Protein AF-A0A952M085-F1 (afdb_monomer_lite)

Structure (mmCIF, N/CA/C/O backbone):
data_AF-A0A952M085-F1
#
_entry.id   AF-A0A952M085-F1
#
loop_
_atom_site.group_PDB
_atom_site.id
_atom_site.type_symbol
_atom_site.label_atom_id
_atom_site.label_alt_id
_atom_site.label_comp_id
_atom_site.label_asym_id
_atom_site.label_entity_id
_atom_site.label_seq_id
_atom_site.pdbx_PDB_ins_code
_atom_site.Cartn_x
_atom_site.Cartn_y
_atom_site.Cartn_z
_atom_site.occupancy
_atom_site.B_iso_or_equiv
_atom_site.auth_seq_id
_atom_site.auth_comp_id
_atom_sit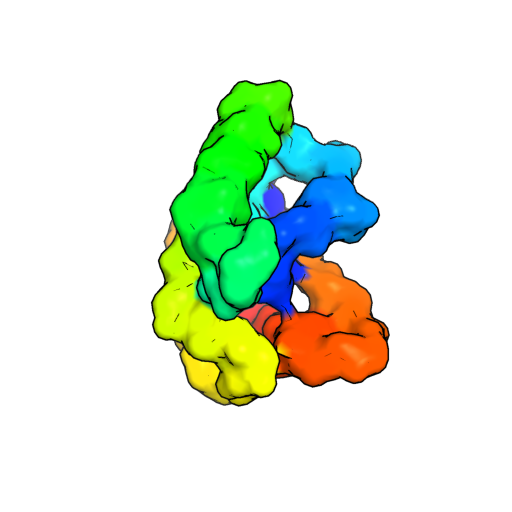e.auth_asym_id
_atom_site.auth_atom_id
_atom_site.pdbx_PDB_model_num
ATOM 1 N N . MET A 1 1 ? -15.545 3.087 22.606 1.00 45.44 1 MET A N 1
ATOM 2 C CA . MET A 1 1 ? -15.003 1.768 22.208 1.00 45.44 1 MET A CA 1
ATOM 3 C C . MET A 1 1 ? -13.688 2.027 21.497 1.00 45.44 1 MET A C 1
ATOM 5 O O . MET A 1 1 ? -13.683 2.885 20.626 1.00 45.44 1 MET A O 1
ATOM 9 N N . SER A 1 2 ? -12.586 1.382 21.892 1.00 55.53 2 SER A N 1
ATOM 10 C CA . SER A 1 2 ? -11.312 1.533 21.171 1.00 55.53 2 SER A CA 1
ATOM 11 C C . SER A 1 2 ? -11.511 1.045 19.733 1.00 55.53 2 SER A C 1
ATOM 13 O O . SER A 1 2 ? -11.911 -0.106 19.527 1.00 55.53 2 SER A O 1
ATOM 15 N N . HIS A 1 3 ? -11.355 1.939 18.755 1.00 60.94 3 HIS A N 1
ATOM 16 C CA . HIS A 1 3 ? -11.513 1.602 17.345 1.00 60.94 3 HIS A CA 1
ATOM 17 C C . HIS A 1 3 ? -10.373 0.649 16.981 1.00 60.94 3 HIS A C 1
ATOM 19 O O . HIS A 1 3 ? -9.215 1.054 16.935 1.00 60.94 3 HIS A O 1
ATOM 25 N N . LYS A 1 4 ? -10.680 -0.639 16.794 1.00 68.81 4 LYS A N 1
ATOM 26 C CA . LYS A 1 4 ? -9.663 -1.601 16.360 1.00 68.81 4 LYS A CA 1
ATOM 27 C C . LYS A 1 4 ? -9.261 -1.279 14.913 1.00 68.81 4 LYS A C 1
ATOM 29 O O . LYS A 1 4 ? -10.171 -1.068 14.104 1.00 68.81 4 LYS A O 1
ATOM 34 N N . PRO A 1 5 ? -7.957 -1.233 14.597 1.00 89.25 5 PRO A N 1
ATOM 35 C CA . PRO A 1 5 ? -7.482 -0.720 13.321 1.00 89.25 5 PRO A CA 1
ATOM 36 C C . PRO A 1 5 ? -7.837 -1.651 12.155 1.00 89.25 5 PRO A C 1
ATOM 38 O O . PRO A 1 5 ? -8.035 -2.858 12.338 1.00 89.25 5 PRO A O 1
ATOM 41 N N . THR A 1 6 ? -7.943 -1.067 10.962 1.00 97.88 6 THR A N 1
ATOM 42 C CA . THR A 1 6 ? -8.026 -1.797 9.685 1.00 97.88 6 THR A CA 1
ATOM 43 C C . THR A 1 6 ? -6.641 -1.811 9.054 1.00 97.88 6 THR A C 1
ATOM 45 O O . THR A 1 6 ? -5.997 -0.767 9.016 1.00 97.88 6 THR A O 1
ATOM 48 N N . LEU A 1 7 ? -6.192 -2.965 8.569 1.00 98.56 7 LEU A N 1
ATOM 49 C CA . LEU A 1 7 ? -4.956 -3.102 7.799 1.00 98.56 7 LEU A CA 1
ATOM 50 C C . LEU A 1 7 ? -5.303 -3.412 6.341 1.00 98.56 7 LEU A C 1
ATOM 52 O O . LEU A 1 7 ? -6.125 -4.287 6.079 1.00 98.56 7 LEU A O 1
ATOM 56 N N . ILE A 1 8 ? -4.685 -2.703 5.405 1.00 98.75 8 ILE A N 1
ATOM 57 C CA . ILE A 1 8 ? -4.800 -2.949 3.967 1.00 98.75 8 ILE A CA 1
ATOM 58 C C . ILE A 1 8 ? -3.419 -3.334 3.452 1.00 98.75 8 ILE A C 1
ATOM 60 O O . ILE A 1 8 ? -2.474 -2.569 3.631 1.00 98.75 8 ILE A O 1
ATOM 64 N N . PHE A 1 9 ? -3.302 -4.492 2.808 1.00 98.75 9 PHE A N 1
ATOM 65 C CA . PHE A 1 9 ? -2.118 -4.836 2.025 1.00 98.75 9 PHE A CA 1
ATOM 66 C C . PHE A 1 9 ? -2.330 -4.359 0.591 1.00 98.75 9 PHE A C 1
ATOM 68 O O . PHE A 1 9 ? -3.230 -4.844 -0.092 1.00 98.75 9 PHE A O 1
ATOM 75 N N . SER A 1 10 ? -1.524 -3.395 0.151 1.00 98.50 10 SER A N 1
ATOM 76 C CA . SER A 1 10 ? -1.638 -2.779 -1.171 1.00 98.50 10 SER A CA 1
ATOM 77 C C . SER A 1 10 ? -0.438 -3.179 -2.032 1.00 98.50 10 SER A C 1
ATOM 79 O O . SER A 1 10 ? 0.697 -2.903 -1.630 1.00 98.50 10 SER A O 1
ATOM 81 N N . PRO A 1 11 ? -0.633 -3.840 -3.189 1.00 98.19 11 PRO A N 1
ATOM 82 C CA . PRO A 1 11 ? 0.464 -4.134 -4.109 1.00 98.19 11 PRO A CA 1
ATOM 83 C C . PRO A 1 11 ? 1.177 -2.856 -4.548 1.00 98.19 11 PRO A C 1
ATOM 85 O O . PRO A 1 11 ? 2.390 -2.738 -4.374 1.00 98.19 11 PRO A O 1
ATOM 88 N N . HIS A 1 12 ? 0.412 -1.880 -5.041 1.00 97.81 12 HIS A N 1
ATOM 89 C CA . HIS A 1 12 ? 0.925 -0.612 -5.548 1.00 97.81 12 HIS A CA 1
ATOM 90 C C . HIS A 1 12 ? 0.274 0.586 -4.853 1.00 97.81 12 HIS A C 1
ATOM 92 O O . HIS A 1 12 ? -0.722 0.452 -4.140 1.00 97.81 12 HIS A O 1
ATOM 98 N N . ILE A 1 13 ? 0.887 1.760 -5.026 1.00 97.88 13 ILE A N 1
ATOM 99 C CA . ILE A 1 13 ? 0.271 3.047 -4.677 1.00 97.88 13 ILE A CA 1
ATOM 100 C C . ILE A 1 13 ? -0.779 3.362 -5.734 1.00 97.88 13 ILE A C 1
ATOM 102 O O . ILE A 1 13 ? -0.367 3.639 -6.862 1.00 97.88 13 ILE A O 1
ATOM 106 N N . ASP A 1 14 ? -2.050 3.384 -5.314 1.00 96.38 14 ASP A N 1
ATOM 107 C CA . ASP A 1 14 ? -3.313 3.608 -6.046 1.00 96.38 14 ASP A CA 1
ATOM 108 C C . ASP A 1 14 ? -4.345 2.499 -5.756 1.00 96.38 14 ASP A C 1
ATOM 110 O O . ASP A 1 14 ? -5.541 2.781 -5.622 1.00 96.38 14 ASP A O 1
ATOM 114 N N . ASP A 1 15 ? -3.892 1.255 -5.598 1.00 97.69 15 ASP A N 1
ATOM 115 C CA . ASP A 1 15 ? -4.724 0.077 -5.339 1.00 97.69 15 ASP A CA 1
ATOM 116 C C . ASP A 1 15 ? -5.586 0.214 -4.074 1.00 97.69 15 ASP A C 1
ATOM 118 O O . ASP A 1 15 ? -6.728 -0.256 -4.035 1.00 97.69 15 ASP A O 1
ATOM 122 N N . GLU A 1 16 ? -5.087 0.884 -3.033 1.00 98.00 16 GLU A N 1
ATOM 123 C CA . GLU A 1 16 ? -5.824 1.122 -1.795 1.00 98.00 16 GLU A CA 1
ATOM 124 C C . GLU A 1 16 ? -7.024 2.044 -2.025 1.00 98.00 16 GLU A C 1
ATOM 126 O O . GLU A 1 16 ? -8.101 1.828 -1.462 1.00 98.00 16 GLU A O 1
ATOM 131 N N . VAL A 1 17 ? -6.862 3.048 -2.891 1.00 97.94 17 V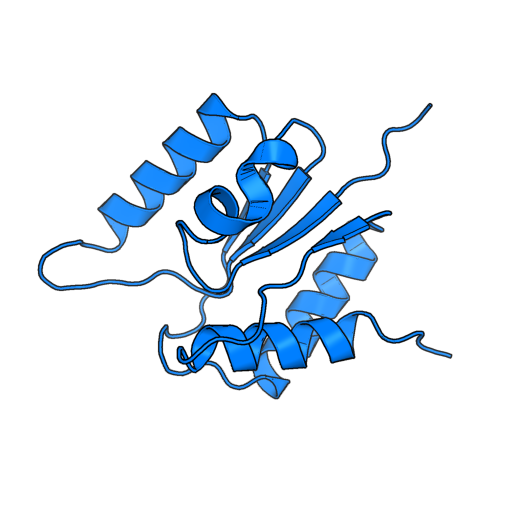AL A N 1
ATOM 132 C CA . VAL A 1 17 ? -7.938 3.965 -3.274 1.00 97.94 17 VAL A CA 1
ATOM 133 C C . VAL A 1 17 ? -8.907 3.249 -4.205 1.00 97.94 17 VAL A C 1
ATOM 135 O O . VAL A 1 17 ? -10.108 3.247 -3.943 1.00 97.94 17 VAL A O 1
ATOM 138 N N . LEU A 1 18 ? -8.412 2.597 -5.256 1.00 96.94 18 LEU A N 1
ATOM 139 C CA . LEU A 1 18 ? -9.256 1.946 -6.261 1.00 96.94 18 LEU A CA 1
ATOM 140 C C . LEU A 1 18 ? -10.056 0.770 -5.689 1.00 96.94 18 LEU A C 1
ATOM 142 O O . LEU A 1 18 ? -11.229 0.600 -6.022 1.00 96.94 18 LEU A O 1
ATOM 146 N N . GLY A 1 19 ? -9.438 -0.038 -4.827 1.00 96.69 19 GLY A N 1
ATOM 147 C CA . GLY A 1 19 ? -10.050 -1.239 -4.265 1.00 96.69 19 GLY A CA 1
ATOM 148 C C . GLY A 1 19 ? -10.775 -1.015 -2.940 1.00 96.69 19 GLY A C 1
ATOM 149 O O . GLY A 1 19 ? -11.739 -1.721 -2.644 1.00 96.69 19 GLY A O 1
ATOM 150 N N . CYS A 1 20 ? -10.323 -0.054 -2.127 1.00 97.56 20 CYS A N 1
ATOM 151 C CA . CYS A 1 20 ? -10.724 0.046 -0.723 1.00 97.56 20 CYS A CA 1
ATOM 152 C C . CYS A 1 20 ? -11.123 1.460 -0.274 1.00 97.56 20 CYS A C 1
ATOM 154 O O . CYS A 1 20 ? -11.164 1.699 0.933 1.00 97.56 20 CYS A O 1
ATOM 156 N N . PHE A 1 21 ? -11.476 2.379 -1.183 1.00 97.75 21 PHE A N 1
ATOM 157 C CA . PHE A 1 21 ? -11.804 3.779 -0.855 1.00 97.75 21 PHE A CA 1
ATOM 158 C C . PHE A 1 21 ? -12.666 3.960 0.408 1.00 97.75 21 PHE A C 1
ATOM 160 O O . PHE A 1 21 ? -12.335 4.749 1.288 1.00 97.75 21 PHE A O 1
ATOM 167 N N . SER A 1 22 ? -13.747 3.184 0.555 1.00 96.69 22 SER A N 1
ATOM 168 C CA . SER A 1 22 ? -14.675 3.281 1.696 1.00 96.69 22 SER A CA 1
ATOM 169 C C . SER A 1 22 ? -14.062 2.923 3.060 1.00 96.69 22 SER A C 1
ATOM 171 O O . SER A 1 22 ? -14.671 3.180 4.102 1.00 96.69 22 SER A O 1
ATOM 173 N N . PHE A 1 23 ? -12.888 2.293 3.069 1.00 96.88 23 PHE A N 1
ATOM 174 C CA . PHE A 1 23 ? -12.139 1.919 4.266 1.00 96.88 23 PHE A CA 1
ATOM 175 C C . PHE A 1 23 ? -11.018 2.906 4.607 1.00 96.88 23 PHE A C 1
ATOM 177 O O . PHE A 1 23 ? -10.501 2.838 5.721 1.00 96.88 23 PHE A O 1
ATOM 184 N N . LEU A 1 24 ? -10.653 3.828 3.715 1.00 97.56 24 LEU A N 1
ATOM 185 C CA . LEU A 1 24 ? -9.588 4.807 3.941 1.00 97.56 24 LEU A CA 1
ATOM 186 C C . LEU A 1 24 ? -10.084 5.948 4.838 1.00 97.56 24 LEU A C 1
ATOM 188 O O . LEU A 1 24 ? -10.819 6.832 4.405 1.00 97.56 24 LEU A O 1
ATOM 192 N N . LYS A 1 25 ? -9.720 5.886 6.121 1.00 96.44 25 LYS A N 1
ATOM 193 C CA . LYS A 1 25 ? -10.121 6.836 7.169 1.00 96.44 25 LYS A CA 1
ATOM 194 C C . LYS A 1 25 ? -9.154 6.781 8.361 1.00 96.44 25 LYS A C 1
ATOM 196 O O . LYS A 1 25 ? -8.368 5.831 8.447 1.00 96.44 25 LYS A O 1
ATOM 201 N N . PRO A 1 26 ? -9.250 7.706 9.336 1.00 96.31 26 PRO A 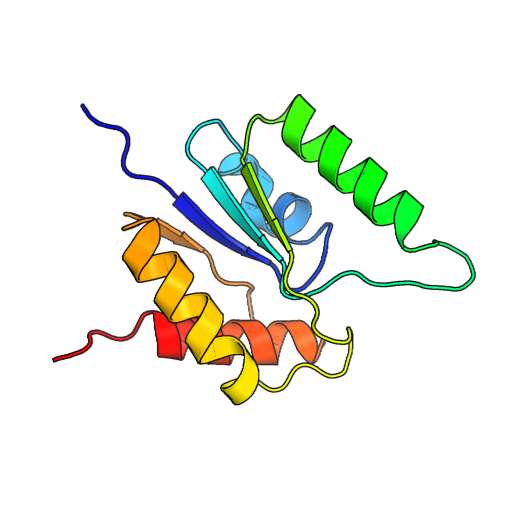N 1
ATOM 202 C CA . PRO A 1 26 ? -8.515 7.591 10.593 1.00 96.31 26 PRO A CA 1
ATOM 203 C C . PRO A 1 26 ? -8.719 6.230 11.271 1.00 96.31 26 PRO A C 1
ATOM 205 O O . PRO A 1 26 ? -9.849 5.786 11.483 1.00 96.31 26 PRO A O 1
ATOM 208 N N . GLY A 1 27 ? -7.610 5.566 11.607 1.00 95.25 27 GLY A N 1
ATOM 209 C CA . GLY A 1 27 ? -7.595 4.201 12.151 1.00 95.25 27 GLY A CA 1
ATOM 210 C C . GLY A 1 27 ? -7.381 3.096 11.108 1.00 95.25 27 GLY A C 1
ATOM 211 O O . GLY A 1 27 ? -7.322 1.922 11.477 1.00 95.25 27 GLY A O 1
ATOM 212 N N . THR A 1 28 ? -7.236 3.452 9.831 1.00 98.06 28 THR A N 1
ATOM 213 C CA . THR A 1 28 ? -6.769 2.546 8.775 1.00 98.06 28 THR A CA 1
ATOM 214 C C . THR A 1 28 ? -5.266 2.713 8.562 1.00 98.06 28 THR A C 1
ATOM 216 O O . THR A 1 28 ? -4.745 3.834 8.554 1.00 98.06 28 THR A O 1
ATOM 219 N N . HIS A 1 29 ? -4.570 1.591 8.406 1.00 98.31 29 HIS A N 1
ATOM 220 C CA . HIS A 1 29 ? -3.168 1.530 8.026 1.00 98.31 29 HIS A CA 1
ATOM 221 C C . HIS A 1 29 ? -3.025 0.785 6.698 1.00 98.31 29 HIS A C 1
ATOM 223 O O . HIS A 1 29 ? -3.615 -0.283 6.528 1.00 98.31 29 HIS A O 1
ATOM 229 N N . VAL A 1 30 ? -2.253 1.342 5.769 1.00 98.75 30 VAL A N 1
ATOM 230 C CA . VAL A 1 30 ? -1.980 0.740 4.461 1.00 98.75 30 VAL A CA 1
ATOM 231 C C . VAL A 1 30 ? -0.508 0.354 4.386 1.00 98.75 30 VAL A C 1
ATOM 233 O O . VAL A 1 30 ? 0.365 1.201 4.556 1.00 98.75 30 VAL A O 1
ATOM 236 N N . LEU A 1 31 ? -0.230 -0.920 4.129 1.00 98.81 31 LEU A N 1
ATOM 237 C CA . LEU A 1 31 ? 1.117 -1.407 3.867 1.00 98.81 31 LEU A CA 1
ATOM 238 C C . LEU A 1 31 ? 1.291 -1.611 2.363 1.00 98.81 31 LEU A C 1
ATOM 240 O O . LEU A 1 31 ? 0.688 -2.517 1.786 1.00 98.81 31 LEU A O 1
ATOM 244 N N . PHE A 1 32 ? 2.121 -0.774 1.747 1.00 98.81 32 PHE A N 1
ATOM 245 C CA . PHE A 1 32 ? 2.484 -0.879 0.337 1.00 98.81 32 PHE A CA 1
ATOM 246 C C . PHE A 1 32 ? 3.663 -1.829 0.157 1.00 98.81 32 PHE A C 1
ATOM 248 O O . PHE A 1 32 ? 4.677 -1.694 0.845 1.00 98.81 32 PHE A O 1
ATOM 255 N N . ALA A 1 33 ? 3.558 -2.763 -0.788 1.00 98.50 33 ALA A N 1
ATOM 256 C CA . ALA A 1 33 ? 4.627 -3.723 -1.056 1.00 98.50 33 ALA A CA 1
ATOM 257 C C . ALA A 1 33 ? 5.848 -3.088 -1.744 1.00 98.50 33 ALA A C 1
ATOM 259 O O . ALA A 1 33 ? 6.950 -3.616 -1.627 1.00 98.50 33 ALA A O 1
ATOM 260 N N . GLY A 1 34 ? 5.692 -1.942 -2.405 1.00 97.81 34 GLY A N 1
ATOM 261 C CA . GLY A 1 34 ? 6.789 -1.192 -3.009 1.00 97.81 34 GLY A CA 1
ATOM 262 C C . GLY A 1 34 ? 6.309 0.086 -3.683 1.00 97.81 34 GLY A C 1
ATOM 263 O O . GLY A 1 34 ? 5.125 0.420 -3.646 1.00 97.81 34 GLY A O 1
ATOM 264 N N . VAL A 1 35 ? 7.237 0.810 -4.310 1.00 97.69 35 VAL A N 1
ATOM 265 C CA . VAL A 1 35 ? 6.924 2.032 -5.066 1.00 97.69 35 VAL A CA 1
ATOM 266 C C . VAL A 1 35 ? 7.465 1.913 -6.468 1.00 97.69 35 VAL A C 1
ATOM 268 O O . VAL A 1 35 ? 8.662 1.721 -6.678 1.00 97.69 35 VAL A O 1
ATOM 271 N N . GLU A 1 36 ? 6.572 2.067 -7.433 1.00 94.25 36 GLU A N 1
ATOM 272 C CA . GLU A 1 36 ? 6.949 2.027 -8.830 1.00 94.25 36 GLU A CA 1
ATOM 273 C C . GLU A 1 36 ? 7.700 3.301 -9.228 1.00 94.25 36 GLU A C 1
ATOM 275 O O . GLU A 1 36 ? 7.397 4.403 -8.766 1.00 94.25 36 GLU A O 1
ATOM 280 N N . SER A 1 37 ? 8.663 3.154 -10.133 1.00 93.31 37 SER A N 1
ATOM 281 C CA . SER A 1 37 ? 9.278 4.277 -10.827 1.00 93.31 37 SER A CA 1
ATOM 282 C C . SER A 1 37 ? 9.279 3.992 -12.320 1.00 93.31 37 SER A C 1
ATOM 284 O O . SER A 1 37 ? 9.992 3.101 -12.780 1.00 93.31 37 SER A O 1
ATOM 286 N N . ARG A 1 38 ? 8.495 4.757 -13.081 1.00 89.69 38 ARG A N 1
ATOM 287 C CA . ARG A 1 38 ? 8.484 4.702 -14.549 1.00 89.69 38 ARG A CA 1
ATOM 288 C C . ARG A 1 38 ? 9.167 5.946 -15.125 1.00 89.69 38 ARG A C 1
ATOM 290 O O . ARG A 1 38 ? 9.219 6.964 -14.438 1.00 89.69 38 ARG A O 1
ATOM 297 N N . PRO A 1 39 ? 9.655 5.905 -16.378 1.00 88.81 39 PRO A N 1
ATOM 298 C CA . PRO A 1 39 ? 10.221 7.085 -17.034 1.00 88.81 39 PRO A CA 1
ATOM 299 C C . PRO A 1 39 ? 9.271 8.292 -17.037 1.00 88.81 39 PRO A C 1
ATOM 301 O O . PRO A 1 39 ? 9.701 9.404 -16.749 1.00 88.81 39 PRO A O 1
ATOM 304 N N . ASP A 1 40 ? 7.981 8.056 -17.293 1.00 92.31 40 ASP A N 1
ATOM 305 C CA . ASP A 1 40 ? 6.972 9.120 -17.401 1.00 92.31 40 ASP A CA 1
ATOM 306 C C . ASP A 1 40 ? 6.400 9.556 -16.045 1.00 92.31 40 ASP A C 1
ATOM 308 O O . ASP A 1 40 ? 5.912 10.676 -15.902 1.00 92.31 40 ASP A O 1
ATOM 312 N N . ILE A 1 41 ? 6.453 8.673 -15.041 1.00 91.06 41 ILE A N 1
ATOM 313 C CA . ILE A 1 41 ? 5.950 8.932 -13.688 1.00 91.06 41 ILE A CA 1
ATOM 314 C C . ILE A 1 41 ? 7.032 8.516 -12.687 1.00 91.06 41 ILE A C 1
ATOM 316 O O . ILE A 1 41 ? 7.127 7.337 -12.320 1.00 91.06 41 ILE A O 1
ATOM 320 N N . PRO A 1 42 ? 7.870 9.473 -12.251 1.00 94.88 42 PRO A N 1
ATOM 321 C CA . PRO A 1 42 ? 8.931 9.210 -11.295 1.00 94.88 42 PRO A CA 1
ATOM 322 C C . PRO A 1 42 ? 8.390 8.739 -9.945 1.00 94.88 42 PRO A C 1
ATOM 324 O O . PRO A 1 42 ? 7.315 9.154 -9.506 1.00 94.88 42 PRO A O 1
ATOM 327 N N . ARG A 1 43 ? 9.214 7.975 -9.219 1.00 95.31 43 ARG A N 1
ATOM 328 C CA . ARG A 1 43 ? 8.949 7.541 -7.837 1.00 95.31 43 ARG A CA 1
ATOM 329 C C . ARG A 1 43 ? 8.445 8.668 -6.928 1.00 95.31 43 ARG A C 1
ATOM 331 O O . ARG A 1 43 ? 7.547 8.461 -6.120 1.00 95.31 43 ARG A O 1
ATOM 338 N N . GLN A 1 44 ? 9.030 9.862 -7.051 1.00 96.94 44 GLN A N 1
ATOM 339 C CA . GLN A 1 44 ? 8.676 11.001 -6.202 1.00 96.94 44 GLN A CA 1
ATOM 340 C C . GLN A 1 44 ? 7.242 11.483 -6.439 1.00 96.94 44 GLN A C 1
ATOM 342 O O . GLN A 1 44 ? 6.572 11.858 -5.483 1.00 96.94 44 GLN A O 1
ATOM 347 N N . THR A 1 45 ? 6.758 11.425 -7.682 1.00 96.88 45 THR A N 1
ATOM 348 C CA . THR A 1 45 ? 5.372 11.774 -8.009 1.00 96.88 45 THR A CA 1
ATOM 349 C C . THR A 1 45 ? 4.407 10.831 -7.297 1.00 96.88 45 THR A C 1
ATOM 351 O O . THR A 1 45 ? 3.519 11.307 -6.597 1.00 96.88 45 THR A O 1
ATOM 354 N N . ARG A 1 46 ? 4.654 9.514 -7.357 1.00 96.81 46 ARG A N 1
ATOM 355 C CA . ARG A 1 46 ? 3.836 8.505 -6.656 1.00 96.81 46 ARG A CA 1
ATOM 356 C C . ARG A 1 46 ? 3.810 8.723 -5.143 1.00 96.81 46 ARG A C 1
ATOM 358 O O . ARG A 1 46 ? 2.763 8.605 -4.516 1.00 96.81 46 ARG A O 1
ATOM 365 N N . LEU A 1 47 ? 4.952 9.073 -4.547 1.00 98.19 47 LEU A N 1
ATOM 366 C CA . LEU A 1 47 ? 5.019 9.385 -3.117 1.00 98.19 47 LEU A CA 1
ATOM 367 C C . LEU A 1 47 ? 4.213 10.631 -2.748 1.00 98.19 47 LEU A C 1
ATOM 369 O O . LEU A 1 47 ? 3.510 10.617 -1.742 1.00 98.19 47 LEU A O 1
ATOM 373 N N . SER A 1 48 ? 4.299 11.691 -3.551 1.00 98.31 48 SER A N 1
ATOM 374 C CA . SER A 1 48 ? 3.515 12.906 -3.324 1.00 98.31 48 SER A CA 1
ATOM 375 C C . SER A 1 48 ? 2.013 12.662 -3.511 1.00 98.31 48 SER A C 1
ATOM 377 O O . SER A 1 48 ? 1.209 13.201 -2.756 1.00 98.31 48 SER A O 1
ATOM 379 N N . GLU A 1 49 ? 1.615 11.826 -4.471 1.00 97.56 49 GLU A N 1
ATOM 380 C CA . GLU A 1 49 ? 0.221 11.399 -4.653 1.00 97.56 49 GLU A CA 1
ATOM 381 C C . GLU A 1 49 ? -0.297 10.611 -3.442 1.00 97.56 49 GLU A C 1
ATOM 383 O O . GLU A 1 49 ? -1.378 10.917 -2.932 1.00 97.56 49 GLU A O 1
ATOM 388 N N . LEU A 1 50 ? 0.495 9.664 -2.930 1.00 98.38 50 LEU A N 1
ATOM 389 C CA . LEU A 1 50 ? 0.178 8.923 -1.709 1.00 98.38 50 LEU A CA 1
ATOM 390 C C . LEU A 1 50 ? 0.037 9.847 -0.496 1.00 98.38 50 LEU A C 1
ATOM 392 O O . LEU A 1 50 ? -0.942 9.746 0.239 1.00 98.38 50 LEU A O 1
ATOM 396 N N . GLU A 1 51 ? 0.988 10.757 -0.290 1.00 98.69 51 GLU A N 1
ATOM 397 C CA . GLU A 1 51 ? 0.944 11.709 0.822 1.00 98.69 51 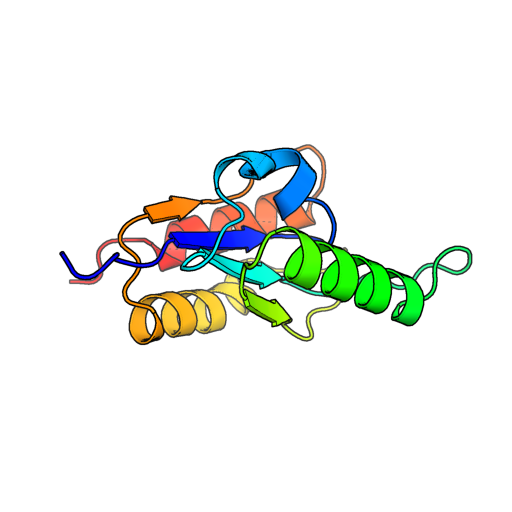GLU A CA 1
ATOM 398 C C . GLU A 1 51 ? -0.322 12.576 0.754 1.00 98.69 51 GLU A C 1
ATOM 400 O O . GLU A 1 51 ? -1.024 12.741 1.752 1.00 98.69 51 GLU A O 1
ATOM 405 N N . ASN A 1 52 ? -0.683 13.058 -0.437 1.00 98.50 52 ASN A N 1
ATOM 406 C CA . ASN A 1 52 ? -1.917 13.814 -0.645 1.00 98.50 52 ASN A CA 1
ATOM 407 C C . ASN A 1 52 ? -3.172 12.975 -0.349 1.00 98.50 52 ASN A C 1
ATOM 409 O O . ASN A 1 52 ? -4.084 13.465 0.319 1.00 98.50 52 ASN A O 1
ATOM 413 N N . SER A 1 53 ? -3.218 11.719 -0.804 1.00 98.25 53 SER A N 1
ATOM 414 C CA . SER A 1 53 ? -4.323 10.783 -0.536 1.00 98.25 53 SER A CA 1
ATOM 415 C C . SER A 1 53 ? -4.473 10.499 0.963 1.00 98.25 53 SER A C 1
ATOM 417 O O . SER A 1 53 ? -5.562 10.632 1.528 1.00 98.25 53 SER A O 1
ATOM 419 N N . SER A 1 54 ? -3.357 10.197 1.633 1.00 98.50 54 SER A N 1
ATOM 420 C CA . SER A 1 54 ? -3.279 9.971 3.079 1.00 98.50 54 SER A CA 1
ATOM 421 C C . SER A 1 54 ? -3.754 11.191 3.863 1.00 98.50 54 SER A C 1
ATOM 423 O O . SER A 1 54 ? -4.598 11.048 4.745 1.00 98.50 54 SER A O 1
ATOM 425 N N . ASN A 1 55 ? -3.313 12.396 3.494 1.00 98.50 55 ASN A N 1
ATOM 426 C CA . ASN A 1 55 ? -3.739 13.636 4.141 1.00 98.50 55 ASN A CA 1
ATOM 427 C C . ASN A 1 55 ? -5.227 13.940 3.920 1.00 98.50 55 ASN A C 1
ATOM 429 O O . ASN A 1 55 ? -5.905 14.397 4.839 1.00 98.50 55 ASN A O 1
ATOM 433 N N . ALA A 1 56 ? -5.749 13.679 2.720 1.00 98.25 56 ALA A N 1
ATOM 434 C CA . ALA A 1 56 ? -7.147 13.939 2.389 1.00 98.25 56 ALA A CA 1
ATOM 435 C C . ALA A 1 56 ? -8.115 12.972 3.092 1.00 98.25 56 ALA A C 1
ATOM 437 O O . ALA A 1 56 ? -9.206 13.375 3.497 1.00 98.25 56 ALA A O 1
ATOM 438 N N . LEU A 1 57 ? -7.729 11.700 3.231 1.00 97.50 57 LEU A N 1
ATOM 439 C CA . LEU A 1 57 ? -8.595 10.635 3.749 1.00 97.50 57 LEU A CA 1
ATOM 440 C C . LEU A 1 57 ? -8.304 10.285 5.217 1.00 97.50 57 LEU A C 1
ATOM 442 O O . LEU A 1 57 ? -9.165 9.749 5.909 1.00 97.50 57 LEU A O 1
ATOM 446 N N . GLY A 1 58 ? -7.119 10.613 5.728 1.00 97.19 58 GLY A N 1
ATOM 447 C CA . GLY A 1 58 ? -6.720 10.436 7.124 1.00 97.19 58 GLY A CA 1
ATOM 448 C C . GLY A 1 58 ? -6.228 9.033 7.495 1.00 97.19 58 GLY A C 1
ATOM 449 O O . GLY A 1 58 ? -6.193 8.709 8.682 1.00 97.19 58 GLY A O 1
ATOM 450 N N . PHE A 1 59 ? -5.875 8.181 6.527 1.00 98.00 59 PHE A N 1
ATOM 451 C CA . PHE A 1 59 ? -5.231 6.888 6.803 1.00 98.00 59 PHE A CA 1
ATOM 452 C C . PHE A 1 59 ? -3.716 7.046 6.981 1.00 98.00 59 PHE A C 1
ATOM 454 O O . PHE A 1 59 ? -3.111 7.969 6.446 1.00 98.00 59 PHE A O 1
ATOM 461 N N . SER A 1 60 ? -3.096 6.118 7.706 1.00 98.25 60 SER A N 1
ATOM 462 C CA . SER A 1 60 ? -1.634 6.036 7.845 1.00 98.25 60 SER A CA 1
ATOM 463 C C . SER A 1 60 ? -1.061 4.981 6.904 1.00 98.25 60 SER A C 1
ATOM 465 O O . SER A 1 60 ? -1.792 4.084 6.484 1.00 98.25 60 SER A O 1
ATOM 467 N N . TYR A 1 61 ? 0.230 5.048 6.589 1.00 98.62 61 TYR A N 1
ATOM 468 C CA . TYR A 1 61 ? 0.846 4.062 5.707 1.00 98.62 61 TYR A CA 1
ATOM 469 C C . TYR A 1 61 ? 2.294 3.733 6.062 1.00 98.62 61 TYR A C 1
ATOM 471 O O . TYR A 1 61 ? 2.982 4.500 6.734 1.00 98.62 61 TYR A O 1
ATOM 479 N N . GLN A 1 62 ? 2.741 2.585 5.565 1.00 98.56 62 GLN A N 1
ATOM 480 C CA . GLN A 1 62 ? 4.132 2.161 5.497 1.00 98.56 62 GLN A CA 1
ATOM 481 C C . GLN A 1 62 ? 4.412 1.640 4.085 1.00 98.56 62 GLN A C 1
ATOM 483 O O . GLN A 1 62 ? 3.536 1.089 3.423 1.00 98.56 62 GLN A O 1
ATOM 488 N N . ILE A 1 63 ? 5.646 1.819 3.625 1.00 98.62 63 ILE A N 1
ATOM 489 C CA . ILE A 1 63 ? 6.101 1.390 2.306 1.00 98.62 63 ILE A CA 1
ATOM 490 C C . ILE A 1 63 ? 7.275 0.436 2.501 1.00 98.62 63 ILE A C 1
ATOM 492 O O . ILE A 1 63 ? 8.253 0.797 3.157 1.00 98.62 63 ILE A O 1
ATOM 496 N N . LEU A 1 64 ? 7.176 -0.769 1.948 1.00 98.38 64 LEU A N 1
ATOM 497 C CA . LEU A 1 64 ? 8.292 -1.707 1.863 1.00 98.38 64 LEU A CA 1
ATOM 498 C C . LEU A 1 64 ? 9.197 -1.358 0.672 1.00 98.38 64 LEU A C 1
ATOM 500 O O . LEU A 1 64 ? 8.764 -0.718 -0.282 1.00 98.38 64 LEU A O 1
ATOM 504 N N . ASP A 1 65 ? 10.454 -1.792 0.709 1.00 96.31 65 ASP A N 1
ATOM 505 C CA . ASP A 1 65 ? 11.446 -1.493 -0.335 1.00 96.31 65 ASP A CA 1
ATOM 506 C C . ASP A 1 65 ? 11.618 -2.657 -1.328 1.00 96.31 65 ASP A C 1
ATOM 508 O O . ASP A 1 65 ? 12.730 -3.011 -1.715 1.00 96.31 65 ASP A O 1
ATOM 512 N N . ASN A 1 66 ? 10.513 -3.308 -1.716 1.00 97.75 66 ASN A N 1
ATOM 513 C CA . ASN A 1 66 ? 10.566 -4.375 -2.717 1.00 97.75 66 ASN A CA 1
ATOM 514 C C . ASN A 1 66 ? 10.526 -3.797 -4.135 1.00 97.75 66 ASN A C 1
ATOM 516 O O . ASN A 1 66 ? 9.861 -2.794 -4.413 1.00 97.75 66 ASN A O 1
ATOM 520 N N . THR A 1 67 ? 11.188 -4.485 -5.065 1.00 96.94 67 THR A N 1
ATOM 521 C CA . THR A 1 67 ? 11.188 -4.095 -6.479 1.00 96.94 67 THR A CA 1
ATOM 522 C C . THR A 1 67 ? 9.842 -4.440 -7.120 1.00 96.94 67 THR A C 1
ATOM 524 O O . THR A 1 67 ? 9.467 -5.607 -7.195 1.00 96.94 67 THR A O 1
ATOM 527 N N . VAL A 1 68 ? 9.120 -3.420 -7.591 1.00 96.62 68 VAL A N 1
ATOM 528 C CA . VAL A 1 68 ? 7.832 -3.573 -8.294 1.00 96.62 68 VAL A CA 1
ATOM 529 C C . VAL A 1 68 ? 7.992 -4.421 -9.560 1.00 96.62 68 VAL A C 1
ATOM 531 O O . VAL A 1 68 ? 8.978 -4.268 -10.279 1.00 96.62 68 VAL A O 1
ATOM 534 N N . ASN A 1 69 ? 7.002 -5.264 -9.860 1.00 95.31 69 ASN A N 1
ATOM 535 C CA . ASN A 1 69 ? 6.966 -6.298 -10.905 1.00 95.31 69 ASN A CA 1
ATOM 536 C C . ASN A 1 69 ? 7.882 -7.508 -10.656 1.00 95.31 69 ASN A C 1
ATOM 538 O O . ASN A 1 69 ? 8.089 -8.325 -11.557 1.00 95.31 69 ASN A O 1
ATOM 542 N N . HIS A 1 70 ? 8.453 -7.616 -9.456 1.00 97.44 70 HIS A N 1
ATOM 543 C CA . HIS A 1 70 ? 9.356 -8.697 -9.064 1.00 97.44 70 HIS A CA 1
ATOM 544 C C . HIS A 1 70 ? 8.997 -9.284 -7.694 1.00 97.44 70 HIS A C 1
ATOM 546 O O . HIS A 1 70 ? 9.838 -9.921 -7.061 1.00 97.44 70 HIS A O 1
ATOM 552 N N . TYR A 1 71 ? 7.767 -9.083 -7.213 1.00 97.94 71 TYR A N 1
ATOM 553 C CA . TYR A 1 71 ? 7.379 -9.581 -5.899 1.00 97.94 71 TYR A CA 1
ATOM 554 C C . TYR A 1 71 ? 7.357 -11.106 -5.860 1.00 97.94 71 TYR A C 1
ATOM 556 O O . TYR A 1 71 ? 6.724 -11.766 -6.687 1.00 97.94 71 TYR A O 1
ATOM 564 N N . VAL A 1 72 ? 7.986 -11.674 -4.836 1.00 97.38 72 VAL A N 1
ATOM 565 C CA . VAL A 1 72 ? 7.901 -13.098 -4.514 1.00 97.38 72 VAL A CA 1
ATOM 566 C C . VAL A 1 72 ? 7.159 -13.228 -3.192 1.00 97.38 72 VAL A C 1
ATOM 568 O O . VAL A 1 72 ? 7.579 -12.660 -2.189 1.00 97.38 72 VAL A O 1
ATOM 571 N N . ALA A 1 73 ? 6.057 -13.985 -3.173 1.00 97.69 73 ALA A N 1
ATOM 572 C CA . ALA A 1 73 ? 5.173 -14.066 -2.007 1.00 97.69 73 ALA A CA 1
ATOM 573 C C . ALA A 1 73 ? 5.936 -14.391 -0.709 1.00 97.69 73 ALA A C 1
ATOM 575 O O . ALA A 1 73 ? 5.760 -13.712 0.298 1.00 97.69 73 ALA A O 1
ATOM 576 N N . ASN A 1 74 ? 6.851 -15.364 -0.755 1.00 97.50 74 ASN A N 1
ATOM 577 C CA . ASN A 1 74 ? 7.637 -15.784 0.408 1.00 97.50 74 ASN A CA 1
ATOM 578 C C . ASN A 1 74 ? 8.492 -14.668 1.026 1.00 97.50 74 ASN A C 1
ATOM 580 O O . ASN A 1 74 ? 8.741 -14.701 2.227 1.00 97.50 74 ASN A O 1
ATOM 584 N N . GLU A 1 75 ? 8.929 -13.694 0.230 1.00 98.06 75 GLU A N 1
ATOM 585 C CA . GLU A 1 75 ? 9.753 -12.572 0.693 1.00 98.06 75 GLU A CA 1
ATOM 586 C C . GLU A 1 75 ? 8.909 -11.489 1.386 1.00 98.06 75 GLU A C 1
ATOM 588 O O . GLU A 1 75 ? 9.427 -10.715 2.186 1.00 98.06 75 GLU A O 1
ATOM 593 N N . LEU A 1 76 ? 7.595 -11.462 1.135 1.00 98.62 76 LEU A N 1
ATOM 594 C CA . LEU A 1 76 ? 6.663 -10.495 1.723 1.00 98.62 76 LEU A CA 1
ATOM 595 C C . LEU A 1 76 ? 6.066 -10.961 3.060 1.00 98.62 76 LEU A C 1
ATOM 597 O O . LEU A 1 76 ? 5.680 -10.124 3.878 1.00 98.62 76 LEU A O 1
ATOM 601 N N . ILE A 1 77 ? 5.983 -12.280 3.291 1.00 98.44 77 ILE A N 1
ATOM 602 C CA . ILE A 1 77 ? 5.258 -12.874 4.432 1.00 98.44 77 ILE A CA 1
ATOM 603 C C . ILE A 1 77 ? 5.723 -12.286 5.765 1.00 98.44 77 ILE A C 1
ATOM 605 O O . ILE A 1 77 ? 4.887 -11.857 6.556 1.00 98.44 77 ILE A O 1
ATOM 609 N N . GLN A 1 78 ? 7.036 -12.222 6.002 1.00 97.50 78 GLN A N 1
ATOM 610 C CA . GLN A 1 78 ? 7.570 -11.772 7.289 1.00 97.50 78 GLN A CA 1
ATOM 611 C C . GLN A 1 78 ? 7.130 -10.336 7.618 1.00 97.50 78 GLN A C 1
ATOM 613 O O . GLN A 1 78 ? 6.610 -10.080 8.702 1.00 97.50 78 GLN A O 1
ATOM 618 N N . ALA A 1 79 ? 7.272 -9.403 6.673 1.00 98.19 79 ALA A N 1
ATOM 619 C CA . ALA A 1 79 ? 6.866 -8.012 6.880 1.00 98.19 79 ALA A CA 1
ATOM 620 C C . ALA A 1 79 ? 5.348 -7.878 7.119 1.00 98.19 79 ALA A C 1
ATOM 622 O O . ALA A 1 79 ? 4.888 -7.003 7.863 1.00 98.19 79 ALA A O 1
ATOM 623 N N . PHE A 1 80 ? 4.552 -8.752 6.499 1.00 98.31 80 PHE A N 1
ATOM 624 C CA . PHE A 1 80 ? 3.101 -8.771 6.663 1.00 98.31 80 PHE A CA 1
ATOM 625 C C . PHE A 1 80 ? 2.702 -9.316 8.042 1.00 98.31 80 PHE A C 1
ATOM 627 O O . PHE A 1 80 ? 1.871 -8.703 8.716 1.00 98.31 80 PHE A O 1
ATOM 634 N N . GLU A 1 81 ? 3.326 -10.408 8.494 1.00 97.69 81 GLU A N 1
ATOM 635 C CA . GLU A 1 81 ? 3.154 -10.965 9.844 1.00 97.69 81 GLU A CA 1
ATOM 636 C C . GLU A 1 81 ? 3.534 -9.932 10.919 1.00 97.69 81 GLU A C 1
ATOM 638 O O . GLU A 1 81 ? 2.758 -9.678 11.844 1.00 97.69 81 GLU A O 1
ATOM 643 N N . GLU A 1 82 ? 4.676 -9.254 10.763 1.00 97.06 82 GLU A N 1
ATOM 644 C CA . GLU A 1 82 ? 5.129 -8.188 11.668 1.00 97.06 82 GLU A CA 1
ATOM 645 C C . GLU A 1 82 ? 4.114 -7.037 11.758 1.00 97.06 82 GLU A C 1
ATOM 647 O O . GLU A 1 82 ? 3.803 -6.549 12.853 1.00 97.06 82 GLU A O 1
ATOM 652 N N . SER A 1 83 ? 3.534 -6.640 10.622 1.00 96.88 83 SER A N 1
ATOM 653 C CA . SER A 1 83 ? 2.502 -5.599 10.565 1.00 96.88 83 SER A CA 1
ATOM 654 C C . SER A 1 83 ? 1.220 -6.025 11.285 1.00 96.88 83 SER A C 1
ATOM 656 O O . SER A 1 83 ? 0.638 -5.238 12.037 1.00 96.88 83 SER A O 1
ATOM 658 N N . ILE A 1 84 ? 0.795 -7.282 11.127 1.00 96.56 84 ILE A N 1
ATOM 659 C CA . ILE A 1 84 ? -0.374 -7.841 11.822 1.00 96.56 84 ILE A CA 1
ATOM 660 C C . ILE A 1 84 ? -0.133 -7.900 13.335 1.00 96.56 84 ILE A C 1
ATOM 662 O O . ILE A 1 84 ? -0.995 -7.469 14.106 1.00 96.56 84 ILE A O 1
ATOM 666 N N . VAL A 1 85 ? 1.031 -8.387 13.777 1.00 95.00 85 VAL A N 1
ATOM 667 C CA . VAL A 1 85 ? 1.388 -8.489 15.204 1.00 95.00 85 VAL A CA 1
ATOM 668 C C . VAL A 1 85 ? 1.440 -7.113 15.863 1.00 95.00 85 VAL A C 1
ATOM 670 O O . VAL A 1 85 ? 0.929 -6.942 16.975 1.00 95.00 85 VAL A O 1
ATOM 673 N N . THR A 1 86 ? 2.020 -6.134 15.170 1.00 94.56 86 THR A N 1
ATOM 674 C CA . THR A 1 86 ? 2.182 -4.764 15.668 1.00 94.56 86 THR A CA 1
ATOM 675 C C . THR A 1 86 ? 0.843 -4.038 15.754 1.00 94.56 86 THR A C 1
ATOM 677 O O . THR A 1 86 ? 0.510 -3.465 16.792 1.00 94.56 86 THR A O 1
ATOM 680 N N . LEU A 1 87 ? 0.047 -4.079 14.683 1.00 94.88 87 LEU A N 1
ATOM 681 C CA . LEU A 1 87 ? -1.201 -3.319 14.593 1.00 94.88 87 LEU A CA 1
ATOM 682 C C . LEU A 1 87 ? -2.377 -4.014 15.288 1.00 94.88 87 LEU A C 1
ATOM 684 O O . LEU A 1 87 ? -3.330 -3.343 15.685 1.00 94.88 87 LEU A O 1
ATOM 688 N N . ARG A 1 88 ? -2.338 -5.346 15.425 1.00 95.00 88 ARG A N 1
ATOM 689 C CA . ARG A 1 88 ? -3.450 -6.189 15.903 1.00 95.00 88 ARG A CA 1
ATOM 690 C C . ARG A 1 88 ? -4.796 -5.794 15.265 1.00 95.00 88 ARG A C 1
ATOM 692 O O . ARG A 1 88 ? -5.750 -5.467 15.988 1.00 95.00 88 ARG A O 1
ATOM 699 N N . PRO A 1 89 ? -4.882 -5.769 13.921 1.00 95.88 89 PRO A N 1
ATOM 700 C CA . PRO A 1 89 ? -6.063 -5.284 13.223 1.00 95.88 89 PRO A CA 1
ATOM 701 C C . PRO A 1 89 ? -7.278 -6.176 13.489 1.00 95.88 89 PRO A C 1
ATOM 703 O O . PRO A 1 89 ? -7.163 -7.379 13.713 1.00 95.88 89 PRO A O 1
ATOM 706 N N . ARG A 1 90 ? -8.477 -5.585 13.450 1.00 95.19 90 ARG A N 1
ATOM 707 C CA . ARG A 1 90 ? -9.735 -6.359 13.458 1.00 95.19 90 ARG A CA 1
ATOM 708 C C . ARG A 1 90 ? -10.138 -6.804 12.056 1.00 95.19 90 ARG A C 1
ATOM 710 O O . ARG A 1 90 ? -10.819 -7.815 11.915 1.00 95.19 90 ARG A O 1
ATOM 717 N N . THR A 1 91 ? -9.752 -6.020 11.060 1.00 96.50 91 THR A N 1
ATOM 718 C CA . THR A 1 91 ? -10.078 -6.239 9.656 1.00 96.50 91 THR A CA 1
ATOM 719 C C . THR A 1 91 ? -8.790 -6.142 8.861 1.00 96.50 91 THR A C 1
ATOM 721 O O . THR A 1 91 ? -8.062 -5.159 9.008 1.00 96.50 91 THR A O 1
ATOM 724 N N . VAL A 1 92 ? -8.530 -7.144 8.026 1.00 98.00 92 VAL A N 1
ATOM 725 C CA . VAL A 1 92 ? -7.434 -7.143 7.058 1.00 98.00 92 VAL A CA 1
ATOM 726 C C . VAL A 1 92 ? -8.048 -7.216 5.664 1.00 98.00 92 VAL A C 1
ATOM 728 O O . VAL A 1 92 ? -8.919 -8.051 5.423 1.00 98.00 92 VAL A O 1
ATOM 731 N N . LEU A 1 93 ? -7.637 -6.317 4.775 1.00 98.44 93 LEU A N 1
ATOM 732 C CA . LEU A 1 93 ? -8.063 -6.268 3.379 1.00 98.44 93 LEU A CA 1
ATOM 733 C C . LEU A 1 93 ? -6.885 -6.660 2.489 1.00 98.44 93 LEU A C 1
ATOM 735 O O . LEU A 1 93 ? -5.770 -6.170 2.668 1.00 98.44 93 LEU A O 1
ATOM 739 N N . LEU A 1 94 ? -7.152 -7.577 1.565 1.00 98.19 94 LEU A N 1
ATOM 740 C CA . LEU A 1 94 ? -6.186 -8.144 0.633 1.00 98.19 94 LEU A CA 1
ATOM 741 C C . LEU A 1 94 ? -6.605 -7.758 -0.790 1.00 98.19 94 LEU A C 1
ATOM 743 O O . LEU A 1 94 ? -7.810 -7.643 -1.047 1.00 98.19 94 LEU A O 1
ATOM 747 N N . PRO A 1 95 ? -5.658 -7.602 -1.728 1.00 96.94 95 PRO A N 1
ATOM 748 C CA . PRO A 1 95 ? -6.008 -7.393 -3.124 1.00 96.94 95 PRO A CA 1
ATOM 749 C 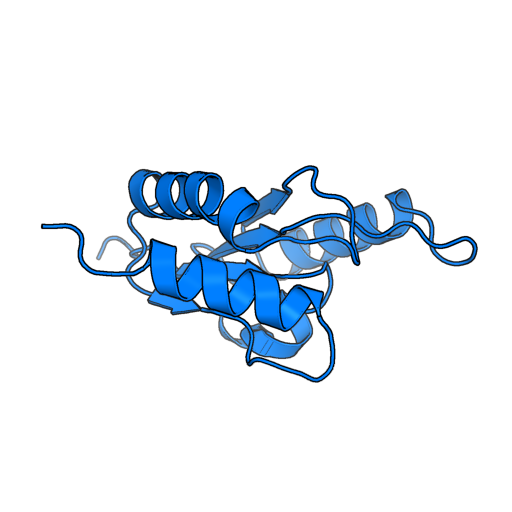C . PRO A 1 95 ? -6.717 -8.635 -3.667 1.00 96.94 95 PRO A C 1
ATOM 751 O O . PRO A 1 95 ? -6.398 -9.763 -3.295 1.00 96.94 95 PRO A O 1
ATOM 754 N N . ILE A 1 96 ? -7.658 -8.451 -4.591 1.00 93.44 96 ILE A N 1
ATOM 755 C CA . ILE A 1 96 ? -8.170 -9.584 -5.364 1.00 93.44 96 ILE A CA 1
ATOM 756 C C . ILE A 1 96 ? -7.067 -10.065 -6.328 1.00 93.44 96 ILE A C 1
ATOM 758 O O . ILE A 1 96 ? -6.433 -9.226 -6.981 1.00 93.44 96 ILE A O 1
ATOM 762 N N . PRO A 1 97 ? -6.815 -11.382 -6.456 1.00 89.12 97 PRO A N 1
ATOM 763 C CA . PRO A 1 97 ? -5.858 -11.878 -7.436 1.00 89.12 97 PRO A CA 1
ATOM 764 C C . PRO A 1 97 ? -6.313 -11.484 -8.846 1.00 89.12 97 PRO A C 1
ATOM 766 O O . PRO A 1 97 ? -7.420 -11.808 -9.277 1.00 89.12 97 PRO A O 1
ATOM 769 N N . SER A 1 98 ? -5.454 -10.756 -9.560 1.00 90.25 98 SER A N 1
ATOM 770 C CA . SER A 1 98 ? -5.721 -10.221 -10.897 1.00 90.25 98 SER A CA 1
ATOM 771 C C . SER A 1 98 ? -4.742 -10.798 -11.930 1.00 90.25 98 SER A C 1
ATOM 773 O O . SER A 1 98 ? -3.946 -11.696 -11.632 1.00 90.25 98 SER A O 1
ATOM 775 N N . TYR A 1 99 ? -4.781 -10.294 -13.169 1.00 92.62 99 TYR A N 1
ATOM 776 C CA . TYR A 1 99 ? -3.780 -10.637 -14.186 1.00 92.62 99 TYR A CA 1
ATOM 777 C C . TYR A 1 99 ? -2.386 -10.074 -13.853 1.00 92.62 99 TYR A C 1
ATOM 779 O O . TYR A 1 99 ? -1.391 -10.600 -14.359 1.00 92.62 99 TYR A O 1
ATOM 787 N N . ASN A 1 100 ? -2.289 -9.081 -12.963 1.00 96.69 100 ASN A N 1
ATOM 788 C CA . ASN A 1 100 ? -1.023 -8.532 -12.489 1.00 96.69 100 ASN A CA 1
ATOM 789 C C . ASN A 1 100 ? -0.337 -9.518 -11.521 1.00 96.69 100 ASN A C 1
ATOM 791 O O . ASN A 1 100 ? -0.963 -10.038 -10.595 1.00 96.69 100 ASN A O 1
ATOM 795 N N . GLN A 1 101 ? 0.943 -9.813 -11.761 1.00 97.25 101 GLN A N 1
ATOM 796 C CA . GLN A 1 101 ? 1.707 -10.767 -10.956 1.00 97.25 101 GLN A C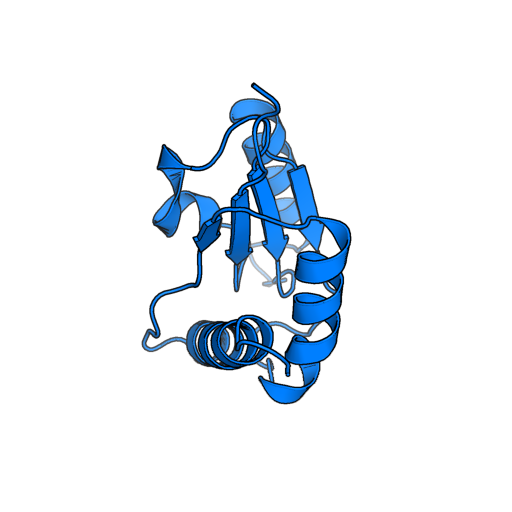A 1
ATOM 797 C C . GLN A 1 101 ? 1.933 -10.276 -9.524 1.00 97.25 101 GLN A C 1
ATOM 799 O O . GLN A 1 101 ? 1.781 -11.079 -8.603 1.00 97.25 101 GLN A O 1
ATOM 804 N N . ASP A 1 102 ? 2.180 -8.983 -9.328 1.00 98.00 102 ASP A N 1
ATOM 805 C CA . ASP A 1 102 ? 2.383 -8.403 -8.001 1.00 98.00 102 ASP A CA 1
ATOM 806 C C . ASP A 1 102 ? 1.126 -8.547 -7.132 1.00 98.00 102 ASP A C 1
ATOM 808 O O . ASP A 1 102 ? 1.221 -8.885 -5.954 1.00 98.00 102 ASP A O 1
ATOM 812 N N . HIS A 1 103 ? -0.067 -8.386 -7.723 1.00 98.44 103 HIS A N 1
ATOM 813 C CA . HIS A 1 103 ? -1.333 -8.567 -7.003 1.00 98.44 103 HIS A CA 1
ATOM 814 C C . HIS A 1 103 ? -1.477 -10.004 -6.498 1.00 98.44 103 HIS A C 1
ATOM 816 O O . HIS A 1 103 ? -1.935 -10.217 -5.379 1.00 98.44 103 HIS A O 1
ATOM 822 N N . ARG A 1 104 ? -1.072 -10.996 -7.307 1.00 98.38 104 ARG A N 1
ATOM 823 C CA . ARG A 1 104 ? -1.087 -12.408 -6.898 1.00 98.38 104 ARG A CA 1
ATOM 824 C C . ARG A 1 104 ? -0.067 -12.679 -5.796 1.00 98.38 104 ARG A C 1
ATOM 826 O O . ARG A 1 104 ? -0.422 -13.298 -4.803 1.00 98.38 104 ARG A O 1
ATOM 833 N N . ALA A 1 105 ? 1.157 -12.165 -5.930 1.00 98.38 105 ALA A N 1
ATOM 834 C CA . ALA A 1 105 ? 2.197 -12.338 -4.917 1.00 98.38 105 ALA A CA 1
ATOM 835 C C . ALA A 1 105 ? 1.796 -11.734 -3.561 1.00 98.38 105 ALA A C 1
ATOM 837 O O . ALA A 1 105 ? 1.966 -12.378 -2.527 1.00 98.38 105 ALA A O 1
ATOM 838 N N . VAL A 1 106 ? 1.219 -10.528 -3.565 1.00 98.56 106 VAL A N 1
ATOM 839 C CA . VAL A 1 106 ? 0.712 -9.868 -2.353 1.00 98.56 106 VAL A CA 1
ATOM 840 C C . VAL A 1 106 ? -0.481 -10.626 -1.775 1.00 98.56 106 VAL A C 1
ATOM 842 O O . VAL A 1 106 ? -0.532 -10.819 -0.563 1.00 98.56 106 VAL A O 1
ATOM 845 N N . TYR A 1 107 ? -1.418 -11.089 -2.613 1.00 98.50 107 TYR A N 1
ATOM 846 C CA . TYR A 1 107 ? -2.546 -11.909 -2.164 1.00 98.50 107 TYR A CA 1
ATOM 847 C C . TYR A 1 107 ? -2.073 -13.189 -1.465 1.00 98.50 107 TYR A C 1
ATOM 849 O O . TYR A 1 107 ? -2.481 -13.444 -0.333 1.00 98.50 107 TYR A O 1
ATOM 857 N N . ASP A 1 108 ? -1.182 -13.955 -2.100 1.00 98.12 108 ASP A N 1
ATOM 858 C CA . ASP A 1 108 ? -0.674 -15.219 -1.562 1.00 98.12 108 ASP A CA 1
ATOM 859 C C . ASP A 1 108 ? 0.082 -14.997 -0.243 1.00 98.12 108 ASP A C 1
ATOM 861 O O . ASP A 1 108 ? -0.169 -15.689 0.746 1.00 98.12 108 ASP A O 1
ATOM 865 N N . ALA A 1 109 ? 0.957 -13.987 -0.188 1.00 98.38 109 ALA A N 1
ATOM 866 C CA . ALA A 1 109 ? 1.700 -13.644 1.022 1.00 98.38 109 ALA A CA 1
ATOM 867 C C . ALA A 1 109 ? 0.778 -13.217 2.171 1.00 98.38 109 ALA A C 1
ATOM 869 O O . ALA A 1 109 ? 0.937 -13.677 3.301 1.00 98.38 109 ALA A O 1
ATOM 870 N N . ALA A 1 110 ? -0.206 -12.361 1.891 1.00 98.19 110 ALA A N 1
ATOM 871 C CA . ALA A 1 110 ? -1.142 -11.880 2.899 1.00 98.19 110 ALA A CA 1
ATOM 872 C C . ALA A 1 110 ? -2.088 -12.982 3.385 1.00 98.19 110 ALA A C 1
ATOM 874 O O . ALA A 1 110 ? -2.422 -13.028 4.570 1.00 98.19 110 ALA A O 1
ATOM 875 N N . LEU A 1 111 ? -2.495 -13.903 2.508 1.00 97.06 111 LEU A N 1
ATOM 876 C CA . LEU A 1 111 ? -3.291 -15.062 2.898 1.00 97.06 111 LEU A CA 1
ATOM 877 C C . LEU A 1 111 ? -2.503 -15.972 3.850 1.00 97.06 111 LEU A C 1
ATOM 879 O O . LEU A 1 111 ? -3.050 -16.432 4.850 1.00 97.06 111 LEU A O 1
ATOM 883 N N . VAL A 1 112 ? -1.208 -16.181 3.589 1.00 97.56 112 VAL A N 1
ATOM 884 C CA . VAL A 1 112 ? -0.332 -16.927 4.503 1.00 97.56 112 VAL A CA 1
ATOM 885 C C . VAL A 1 112 ? -0.130 -16.174 5.817 1.00 97.56 112 VAL A C 1
ATOM 887 O O . VAL A 1 112 ? -0.297 -16.779 6.868 1.00 97.56 112 VAL A O 1
ATOM 890 N N . ALA A 1 113 ? 0.161 -14.873 5.784 1.00 97.44 113 ALA A N 1
ATOM 891 C CA . ALA A 1 113 ? 0.402 -14.069 6.986 1.00 97.44 113 ALA A CA 1
ATOM 892 C C . ALA A 1 113 ? -0.838 -13.918 7.890 1.00 97.44 113 ALA A C 1
ATOM 894 O O . ALA A 1 113 ? -0.721 -13.631 9.078 1.00 97.44 113 ALA A O 1
ATOM 895 N N . THR A 1 114 ? -2.042 -14.089 7.335 1.00 96.25 114 THR A N 1
ATOM 896 C CA . THR A 1 114 ? -3.309 -14.035 8.088 1.00 96.25 114 THR A CA 1
ATOM 897 C C . THR A 1 114 ? -3.787 -15.397 8.579 1.00 96.25 114 THR A C 1
ATOM 899 O O . THR A 1 114 ? -4.829 -15.472 9.241 1.00 96.25 114 THR A O 1
ATOM 902 N N . ARG A 1 115 ? -3.056 -16.481 8.285 1.00 92.69 115 ARG A N 1
ATOM 903 C CA . ARG A 1 115 ? -3.410 -17.806 8.794 1.00 92.69 115 ARG A CA 1
ATOM 904 C C . ARG A 1 115 ? -3.412 -17.793 10.328 1.00 92.69 115 ARG A C 1
ATOM 906 O O . ARG A 1 115 ? -2.568 -17.135 10.935 1.00 92.69 115 ARG A O 1
ATOM 913 N N . PRO A 1 116 ? -4.322 -18.531 10.982 1.00 76.81 116 PRO A N 1
ATOM 914 C CA . PRO A 1 116 ? -4.181 -18.809 12.401 1.00 76.81 116 PRO A CA 1
ATOM 915 C C . PRO A 1 116 ? -2.830 -19.494 12.621 1.00 76.81 116 PRO A C 1
ATOM 917 O O . PRO A 1 116 ? -2.573 -20.549 12.044 1.00 76.81 116 PRO A O 1
ATOM 920 N N . HIS A 1 117 ? -1.955 -18.858 13.390 1.00 67.12 117 HIS A N 1
ATOM 921 C CA . HIS A 1 117 ? -0.775 -19.518 13.925 1.00 67.12 117 HIS A CA 1
ATOM 922 C C . HIS A 1 117 ? -1.199 -20.220 15.218 1.00 67.12 117 HIS A C 1
ATOM 924 O O . HIS A 1 117 ? -1.952 -19.631 16.000 1.00 67.12 117 HIS A O 1
ATOM 930 N N . ASP A 1 118 ? -0.776 -21.473 15.382 1.00 50.75 118 ASP A N 1
ATOM 931 C CA . ASP A 1 118 ? -1.029 -22.289 16.578 1.00 50.75 118 ASP A CA 1
ATOM 932 C C . ASP A 1 118 ? -0.488 -21.633 17.864 1.00 50.75 118 ASP A C 1
ATOM 934 O O . ASP A 1 118 ? 0.582 -20.977 17.801 1.00 50.75 118 ASP A O 1
#

Sequence (118 aa):
MSHKPTLIFSPHIDDEVLGCFSFLKPGTHVLFAGVESRPDIPRQTRLSELENSSNALGFSYQILDNTVNHYVANELIQAFEESIVTLRPRTVLLPIPSYNQDHRAVYDAALVATRPHD

Radius of gyration: 13.74 Å; chains: 1; bounding box: 26×36×40 Å

Secondary structure (DSSP, 8-state):
---PPEEEEESSTTHHHHHHGGG-STTEEEEES-----SSS-HHHHHHHHHHHHHHH--EEEE--PPTT---HHHHHHHHHHHHHHH--SEEE-PPP-SSHHHHHHHHHHHHHTSPP-

Foldseek 3Di:
DPQQAEEEEAAELPRCCVPPVVRQAARYEYEYAAFDADPVQGSVNSVVVSVVSCVVHVYHYDYDHDDRLDAALVVCQVVLLVVCVVRVGPHYHAQDDDPRPSSVSRRSSNVVSPDDDD

pLDDT: mean 94.72, std 9.14, range [45.44, 98.81]